Protein AF-A0A528MX85-F1 (afdb_monomer)

Sequence (55 aa):
LPKTTRIRVWDSTAELRYLVVPMRPKGTDGWSEERLADLVTRDAMIGTGLAREPA

Structure (mmCIF, N/CA/C/O backbone):
data_AF-A0A528MX85-F1
#
_entry.id   AF-A0A528MX85-F1
#
loop_
_atom_site.group_PDB
_atom_site.id
_atom_site.type_symbol
_atom_site.label_atom_id
_atom_site.label_alt_id
_atom_site.label_comp_id
_atom_site.label_asym_id
_atom_site.label_entity_id
_atom_site.label_seq_id
_atom_site.pdbx_PDB_ins_code
_atom_site.Cartn_x
_atom_site.Cartn_y
_atom_site.Cartn_z
_atom_site.occupancy
_atom_site.B_iso_or_equiv
_atom_site.auth_seq_id
_atom_site.auth_comp_id
_atom_site.auth_asym_id
_atom_site.auth_atom_id
_atom_site.pdbx_PDB_model_num
ATOM 1 N N . LEU A 1 1 ? -6.385 -9.390 -6.331 1.00 88.81 1 LEU A N 1
ATOM 2 C CA . LEU A 1 1 ? -7.245 -8.236 -6.693 1.00 88.81 1 LEU A CA 1
ATOM 3 C C . LEU A 1 1 ? -8.393 -8.727 -7.574 1.00 88.81 1 LEU A C 1
ATOM 5 O O . LEU A 1 1 ? -8.179 -9.707 -8.286 1.00 88.81 1 LEU A O 1
ATOM 9 N N . PRO A 1 2 ? -9.587 -8.110 -7.526 1.00 95.25 2 PRO A N 1
ATOM 10 C CA . PRO A 1 2 ? -10.670 -8.412 -8.464 1.00 95.25 2 PRO A CA 1
ATOM 11 C C . PRO A 1 2 ? -10.209 -8.333 -9.926 1.00 95.25 2 PRO A C 1
ATOM 13 O O . PRO A 1 2 ? -9.362 -7.511 -10.267 1.00 95.25 2 PRO A O 1
ATOM 16 N N . LYS A 1 3 ? -10.799 -9.145 -10.814 1.00 96.50 3 LYS A N 1
ATOM 17 C CA . LYS A 1 3 ? -10.425 -9.175 -12.245 1.00 96.50 3 LYS A CA 1
ATOM 18 C C . LYS A 1 3 ? -10.638 -7.838 -12.964 1.00 96.50 3 LYS A C 1
ATOM 20 O O . LYS A 1 3 ? -10.013 -7.580 -13.982 1.00 96.50 3 LYS A O 1
ATOM 25 N N . THR A 1 4 ? -11.526 -6.999 -12.439 1.00 97.19 4 THR A N 1
ATOM 26 C CA . THR A 1 4 ? -11.843 -5.670 -12.973 1.00 97.19 4 THR A CA 1
ATOM 27 C C . THR A 1 4 ? -10.867 -4.585 -12.509 1.00 97.19 4 THR A C 1
ATOM 29 O O . THR A 1 4 ? -10.936 -3.454 -12.991 1.00 97.19 4 THR A O 1
ATOM 32 N N . THR A 1 5 ? -9.950 -4.889 -11.585 1.00 95.75 5 THR A N 1
ATOM 33 C CA . THR A 1 5 ? -8.967 -3.924 -11.090 1.00 95.75 5 THR A CA 1
ATOM 34 C C . THR A 1 5 ? -7.876 -3.696 -12.132 1.00 95.75 5 THR A C 1
ATOM 36 O O . THR A 1 5 ? -7.106 -4.598 -12.456 1.00 95.75 5 THR A O 1
ATOM 39 N N . ARG A 1 6 ? -7.781 -2.465 -12.643 1.00 97.12 6 ARG A N 1
ATOM 40 C CA . ARG A 1 6 ? -6.703 -2.057 -13.549 1.00 97.12 6 ARG A CA 1
ATOM 41 C C . ARG A 1 6 ? -5.380 -1.991 -12.790 1.00 97.12 6 ARG A C 1
ATOM 43 O O . ARG A 1 6 ? -5.285 -1.291 -11.786 1.00 97.12 6 ARG A O 1
ATOM 50 N N . ILE A 1 7 ? -4.356 -2.647 -13.323 1.00 96.50 7 ILE A N 1
ATOM 51 C CA . ILE A 1 7 ? -2.989 -2.586 -12.802 1.00 96.50 7 ILE A CA 1
ATOM 52 C C . ILE A 1 7 ? -2.168 -1.659 -13.701 1.00 96.50 7 ILE A C 1
ATOM 54 O O . ILE A 1 7 ? -2.251 -1.739 -14.926 1.00 96.50 7 ILE A O 1
ATOM 58 N N . ARG A 1 8 ? -1.390 -0.765 -13.090 1.00 96.81 8 ARG A N 1
ATOM 59 C CA . ARG A 1 8 ? -0.386 0.061 -13.770 1.00 96.81 8 ARG A CA 1
ATOM 60 C C . ARG A 1 8 ? 0.957 -0.207 -13.116 1.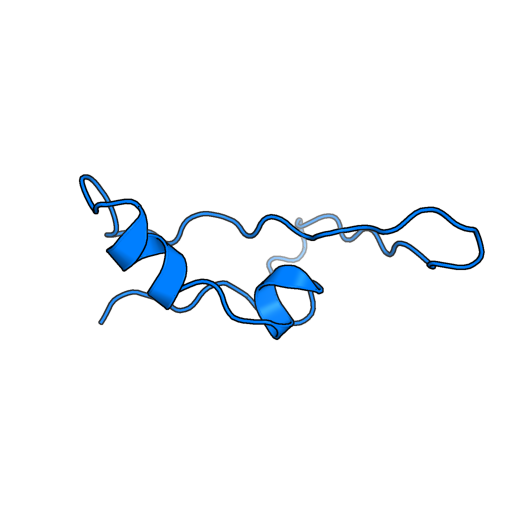00 96.81 8 ARG A C 1
ATOM 62 O O . ARG A 1 8 ? 1.056 -0.124 -11.896 1.00 96.81 8 ARG A O 1
ATOM 69 N N . VAL A 1 9 ? 1.958 -0.507 -13.931 1.00 96.12 9 VAL A N 1
ATOM 70 C CA . VAL A 1 9 ? 3.335 -0.697 -13.477 1.00 96.12 9 VAL A CA 1
ATOM 71 C C . VAL A 1 9 ? 4.130 0.524 -13.902 1.00 96.12 9 VAL A C 1
ATOM 73 O O . VAL A 1 9 ? 4.081 0.921 -15.065 1.00 96.12 9 VAL A O 1
ATOM 76 N N . TRP A 1 10 ? 4.817 1.131 -12.943 1.00 94.69 10 TRP A N 1
ATOM 77 C CA . TRP A 1 10 ? 5.740 2.228 -13.191 1.00 94.69 10 TRP A CA 1
ATOM 78 C C . TRP A 1 10 ? 7.158 1.690 -13.118 1.00 94.69 10 TRP A C 1
ATOM 80 O O . TRP A 1 10 ? 7.594 1.234 -12.064 1.00 94.69 10 TRP A O 1
ATOM 90 N N . ASP A 1 11 ? 7.859 1.741 -14.244 1.00 93.88 11 ASP A N 1
ATOM 91 C CA . ASP A 1 11 ? 9.281 1.436 -14.298 1.00 93.88 11 ASP A CA 1
ATOM 92 C C . ASP A 1 11 ? 10.072 2.713 -13.986 1.00 93.88 11 ASP A C 1
ATOM 94 O O . ASP A 1 11 ? 9.890 3.746 -14.633 1.00 93.88 11 ASP A O 1
ATOM 98 N N . SER A 1 12 ? 10.907 2.671 -12.949 1.00 88.69 12 SER A N 1
ATOM 99 C CA . SER A 1 12 ? 11.627 3.845 -12.434 1.00 88.69 12 SER A CA 1
ATOM 100 C C . SER A 1 12 ? 12.954 4.054 -13.173 1.00 88.69 12 SER A C 1
ATOM 102 O O . SER A 1 12 ? 14.010 4.151 -12.554 1.00 88.69 12 SER A O 1
ATOM 104 N N . THR A 1 13 ? 12.905 4.096 -14.506 1.00 92.19 13 THR A N 1
ATOM 105 C CA . THR A 1 13 ? 14.081 4.190 -15.396 1.00 92.19 13 THR A CA 1
ATOM 106 C C . THR A 1 13 ? 14.670 5.596 -15.518 1.00 92.19 13 THR A C 1
ATOM 108 O O . THR A 1 13 ? 15.780 5.753 -16.020 1.00 92.19 13 THR A O 1
ATOM 111 N N . ALA A 1 14 ? 13.952 6.620 -15.052 1.00 89.25 14 ALA A N 1
ATOM 112 C CA . ALA A 1 14 ? 14.396 8.012 -15.030 1.00 89.25 14 ALA A CA 1
ATOM 113 C C . ALA A 1 14 ? 14.598 8.514 -13.588 1.00 89.25 14 ALA A C 1
ATOM 115 O O . ALA A 1 14 ? 14.467 7.778 -12.609 1.00 89.25 14 ALA A O 1
ATOM 116 N N . GLU A 1 15 ? 14.911 9.797 -13.432 1.00 93.38 15 GLU A N 1
ATOM 117 C CA . GLU A 1 15 ? 15.123 10.421 -12.118 1.00 93.38 15 GLU A CA 1
ATOM 118 C C . GLU A 1 15 ? 13.839 10.542 -11.285 1.00 93.38 15 GLU A C 1
ATOM 120 O O . GLU A 1 15 ? 13.904 10.741 -10.073 1.00 93.38 15 GLU A O 1
ATOM 125 N N . LEU A 1 16 ? 12.669 10.368 -11.911 1.00 94.06 16 LEU A N 1
ATOM 126 C CA . LEU A 1 16 ? 11.393 10.362 -11.208 1.00 94.06 16 LEU A CA 1
ATOM 127 C C . LEU A 1 16 ? 11.356 9.250 -10.153 1.00 94.06 16 LEU A C 1
ATOM 129 O O . LEU A 1 16 ? 11.831 8.129 -10.354 1.00 94.06 16 LEU A O 1
ATOM 133 N N . ARG A 1 17 ? 10.772 9.580 -9.003 1.00 93.56 17 ARG A N 1
ATOM 134 C CA . ARG A 1 17 ? 10.545 8.652 -7.898 1.00 93.56 17 ARG A CA 1
ATOM 135 C C . ARG A 1 17 ? 9.055 8.600 -7.621 1.00 93.56 17 ARG A C 1
ATOM 137 O O . ARG A 1 17 ? 8.417 9.635 -7.444 1.00 93.56 17 ARG A O 1
ATOM 144 N N . TYR A 1 18 ? 8.516 7.390 -7.612 1.00 94.00 18 TYR A N 1
ATOM 145 C CA . TYR A 1 18 ? 7.104 7.142 -7.372 1.00 94.00 18 TYR A CA 1
ATOM 146 C C . TYR A 1 18 ? 6.903 6.604 -5.961 1.00 94.00 18 TYR A C 1
ATOM 148 O O . TYR A 1 18 ? 7.697 5.804 -5.470 1.00 94.00 18 TYR A O 1
ATOM 156 N N . LEU A 1 19 ? 5.805 7.025 -5.344 1.00 95.06 19 LEU A N 1
ATOM 157 C CA . LEU A 1 19 ? 5.268 6.434 -4.130 1.00 95.06 19 LEU A CA 1
ATOM 158 C C . LEU A 1 19 ? 3.849 5.962 -4.437 1.00 95.06 19 LEU A C 1
ATOM 160 O O . LEU A 1 19 ? 3.065 6.694 -5.047 1.00 95.06 19 LEU A O 1
ATOM 164 N N . VAL A 1 20 ? 3.513 4.751 -4.013 1.00 97.56 20 VAL A N 1
ATOM 165 C CA . VAL A 1 20 ? 2.135 4.269 -4.042 1.00 97.56 20 VAL A CA 1
ATOM 166 C C . VAL A 1 20 ? 1.432 4.747 -2.779 1.00 97.56 20 VAL A C 1
ATOM 168 O O . VAL A 1 20 ? 1.876 4.483 -1.667 1.00 97.56 20 VAL A O 1
ATOM 171 N N . VAL A 1 21 ? 0.311 5.443 -2.954 1.00 97.06 21 VAL A N 1
ATOM 172 C CA . VAL A 1 21 ? -0.617 5.744 -1.860 1.00 97.06 21 VAL A CA 1
ATOM 173 C C . VAL A 1 21 ? -1.654 4.618 -1.825 1.00 97.06 21 VAL A C 1
ATOM 175 O O . VAL A 1 21 ? -2.453 4.512 -2.762 1.00 97.06 21 VAL A O 1
ATOM 178 N N . PRO A 1 22 ? -1.637 3.735 -0.810 1.00 97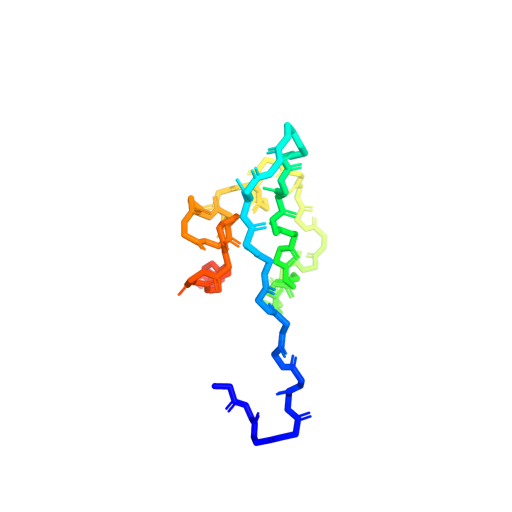.06 22 PRO A N 1
ATOM 179 C CA . PRO A 1 22 ? -2.566 2.618 -0.747 1.00 97.06 22 PRO A CA 1
ATOM 180 C C . PRO A 1 22 ? -3.992 3.099 -0.456 1.00 97.06 22 PRO A C 1
ATOM 182 O O . PRO A 1 22 ? -4.217 4.153 0.137 1.00 97.06 22 PRO A O 1
ATOM 185 N N . MET A 1 23 ? -4.975 2.289 -0.849 1.00 96.69 23 MET A N 1
ATOM 186 C CA . MET A 1 23 ? -6.367 2.517 -0.463 1.00 96.69 23 MET A CA 1
ATOM 187 C C . MET A 1 23 ? -6.512 2.419 1.060 1.00 96.69 23 MET A C 1
ATOM 189 O O . MET A 1 23 ? -5.972 1.496 1.673 1.00 96.69 23 MET A O 1
ATOM 193 N N . ARG A 1 24 ? -7.288 3.329 1.656 1.00 97.19 24 ARG A N 1
ATOM 194 C CA . ARG A 1 24 ? -7.614 3.281 3.085 1.00 97.19 24 ARG A CA 1
ATOM 195 C C . ARG A 1 24 ? -8.407 2.001 3.409 1.00 97.19 24 ARG A C 1
ATOM 197 O O . ARG A 1 24 ? -9.446 1.775 2.781 1.00 97.19 24 ARG A O 1
ATOM 204 N N . PRO A 1 25 ? -7.970 1.182 4.383 1.00 96.94 25 PRO A N 1
ATOM 205 C CA . PRO A 1 25 ? -8.728 0.019 4.837 1.00 96.94 25 PRO A CA 1
ATOM 206 C C . PRO A 1 25 ? -10.069 0.414 5.466 1.00 96.94 25 PRO A C 1
ATOM 208 O O . PRO A 1 25 ? -10.185 1.456 6.118 1.00 96.94 25 PRO A O 1
ATOM 211 N N . LYS A 1 26 ? -11.083 -0.443 5.310 1.00 96.56 26 LYS A N 1
ATOM 212 C CA . LYS A 1 26 ? -12.379 -0.284 5.993 1.00 96.56 26 LYS A CA 1
ATOM 213 C C . LYS A 1 26 ? -12.206 -0.380 7.513 1.00 96.56 26 LYS A C 1
ATOM 215 O O . LYS A 1 26 ? -11.241 -0.972 7.981 1.00 96.56 26 LYS A O 1
ATOM 220 N N . GLY A 1 27 ? -13.146 0.180 8.278 1.00 96.62 27 GLY A N 1
ATOM 221 C CA . GLY A 1 27 ? -13.119 0.118 9.747 1.00 96.62 27 GLY A CA 1
ATOM 222 C C . GLY A 1 27 ? -12.104 1.062 10.400 1.00 96.62 27 GLY A C 1
ATOM 223 O O . GLY A 1 27 ? -11.886 1.001 11.606 1.00 96.62 27 GLY A O 1
ATOM 224 N N . THR A 1 28 ? -11.491 1.951 9.616 1.00 97.62 28 THR A N 1
ATOM 225 C CA . THR A 1 28 ? -10.540 2.952 10.114 1.00 97.62 28 THR A CA 1
ATOM 226 C C . THR A 1 28 ? -11.167 4.337 10.267 1.00 97.62 28 THR A C 1
ATOM 228 O O . THR A 1 28 ? -10.445 5.315 10.441 1.00 97.62 28 THR A O 1
ATOM 231 N N . ASP A 1 29 ? -12.494 4.463 10.175 1.00 96.81 29 ASP A N 1
ATOM 232 C CA . ASP A 1 29 ? -13.201 5.743 10.275 1.00 96.81 29 ASP A CA 1
ATOM 233 C C . ASP A 1 29 ? -12.881 6.464 11.594 1.00 96.81 29 ASP A C 1
ATOM 235 O O . ASP A 1 29 ? -12.843 5.861 12.665 1.00 96.81 29 ASP A O 1
ATOM 239 N N . GLY A 1 30 ? -12.592 7.766 11.508 1.00 97.00 30 GLY A N 1
ATOM 240 C CA . GLY A 1 30 ? -12.231 8.589 12.668 1.00 97.00 30 GLY A CA 1
ATO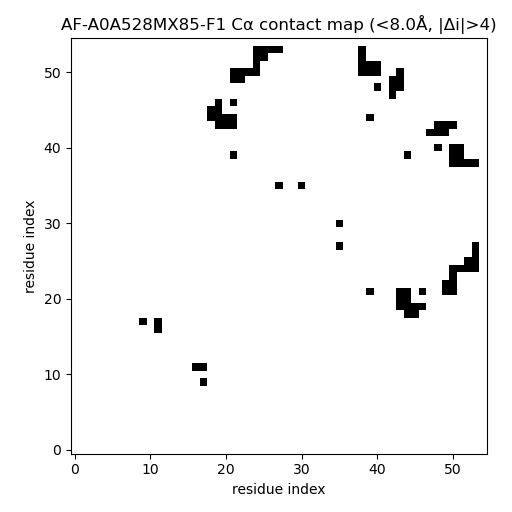M 241 C C . GLY A 1 30 ? -10.857 8.306 13.294 1.00 97.00 30 GLY A C 1
ATOM 242 O O . GLY A 1 30 ? -10.529 8.924 14.303 1.00 97.00 30 GLY A O 1
ATOM 243 N N . TRP A 1 31 ? -10.043 7.403 12.733 1.00 98.12 31 TRP A N 1
ATOM 244 C CA . TRP A 1 31 ? -8.672 7.193 13.212 1.00 98.12 31 TRP A CA 1
ATOM 245 C C . TRP A 1 31 ? -7.805 8.438 13.007 1.00 98.12 31 TRP A C 1
ATOM 247 O O . TRP A 1 31 ? -7.982 9.167 12.027 1.00 98.12 31 TRP A O 1
ATOM 257 N N . SER A 1 32 ? -6.850 8.640 13.920 1.00 98.25 32 SER A N 1
ATOM 258 C CA . SER A 1 32 ? -5.817 9.664 13.772 1.00 98.25 32 SER A CA 1
ATOM 259 C C . SER A 1 32 ? -4.831 9.301 12.663 1.00 98.25 32 SER A C 1
ATOM 261 O O . SER A 1 32 ? -4.766 8.152 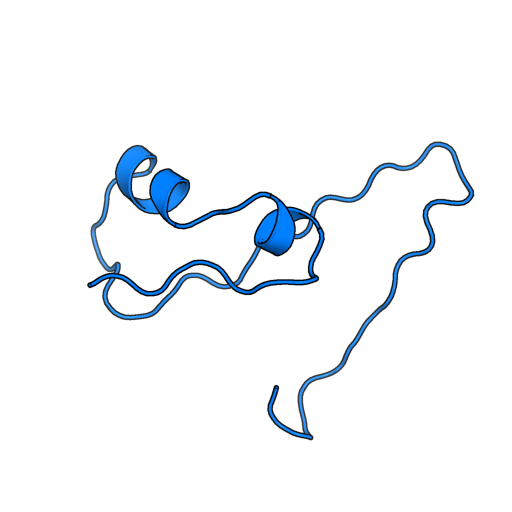12.213 1.00 98.25 32 SER A O 1
ATOM 263 N N . GLU A 1 33 ? -4.050 10.288 12.234 1.00 98.06 33 GLU A N 1
ATOM 264 C CA . GLU A 1 33 ? -3.004 10.099 11.232 1.00 98.06 33 GLU A CA 1
ATOM 265 C C . GLU A 1 33 ? -1.969 9.066 11.686 1.00 98.06 33 GLU A C 1
ATOM 267 O O . GLU A 1 33 ? -1.654 8.148 10.930 1.00 98.06 33 GLU A O 1
ATOM 272 N N . GLU A 1 34 ? -1.506 9.152 12.934 1.00 98.12 34 GLU A N 1
ATOM 273 C CA . GLU A 1 34 ? -0.487 8.253 13.485 1.00 98.12 34 GLU A CA 1
ATOM 274 C C . GLU A 1 34 ? -0.966 6.802 13.444 1.00 98.12 34 GLU A C 1
ATOM 276 O O . GLU A 1 34 ? -0.253 5.908 12.993 1.00 98.12 34 GLU A O 1
ATOM 281 N N . ARG A 1 35 ? -2.228 6.575 13.824 1.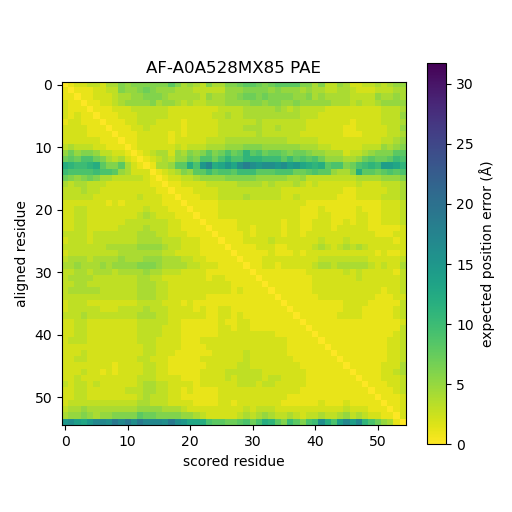00 97.69 35 ARG A N 1
ATOM 282 C CA . ARG A 1 35 ? -2.816 5.235 13.824 1.00 97.69 35 ARG A CA 1
ATOM 283 C C . ARG A 1 35 ? -3.032 4.694 12.406 1.00 97.69 35 ARG A C 1
ATOM 285 O O . ARG A 1 35 ? -2.980 3.485 12.196 1.00 97.69 35 ARG A O 1
ATOM 292 N N . LEU A 1 36 ? -3.300 5.561 11.425 1.00 97.94 36 LEU A N 1
ATOM 293 C CA . LEU A 1 36 ? -3.379 5.166 10.014 1.00 97.94 36 LEU A CA 1
ATOM 294 C C . LEU A 1 36 ? -1.995 4.834 9.445 1.00 97.94 36 LEU A C 1
ATOM 296 O O . LEU A 1 36 ? -1.878 3.886 8.665 1.00 97.94 36 LEU A O 1
ATOM 300 N N . ALA A 1 37 ? -0.958 5.574 9.843 1.00 97.38 37 ALA A N 1
ATOM 301 C CA . ALA A 1 37 ? 0.415 5.344 9.403 1.00 97.38 37 ALA A CA 1
ATOM 302 C C . A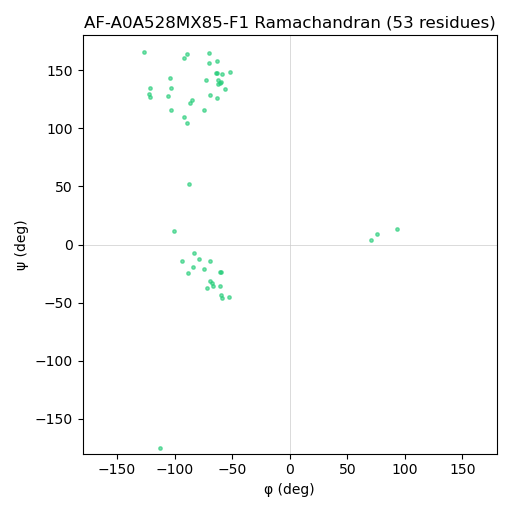LA A 1 37 ? 0.917 3.944 9.795 1.00 97.38 37 ALA A C 1
ATOM 304 O O . ALA A 1 37 ? 1.566 3.287 8.982 1.00 97.38 37 ALA A O 1
ATOM 305 N N . ASP A 1 38 ? 0.519 3.430 10.964 1.00 97.38 38 ASP A N 1
ATOM 306 C CA . ASP A 1 38 ? 0.856 2.068 11.417 1.00 97.38 38 ASP A CA 1
ATOM 307 C C . ASP A 1 38 ? 0.350 0.954 10.475 1.00 97.38 38 ASP A C 1
ATOM 309 O O . ASP A 1 38 ? 0.895 -0.159 10.447 1.00 97.38 38 ASP A O 1
ATOM 313 N N . LEU A 1 39 ? -0.688 1.233 9.677 1.00 97.75 39 LEU A N 1
ATOM 314 C CA . LEU A 1 39 ? -1.221 0.295 8.684 1.00 97.75 39 LEU A CA 1
ATOM 315 C C . LEU A 1 39 ? -0.449 0.340 7.355 1.00 97.75 39 LEU A C 1
ATOM 317 O O . LEU A 1 39 ? -0.533 -0.603 6.557 1.00 97.75 39 LEU A O 1
ATOM 321 N N . VAL A 1 40 ? 0.296 1.416 7.098 1.00 97.94 40 VAL A N 1
ATOM 322 C CA . VAL A 1 40 ? 1.016 1.644 5.843 1.00 97.94 40 VAL A CA 1
ATOM 323 C C . VAL A 1 40 ? 2.411 1.033 5.937 1.00 97.94 40 VAL A C 1
ATOM 325 O O . VAL A 1 40 ? 3.326 1.557 6.562 1.00 97.94 40 VAL A O 1
ATOM 328 N N . THR A 1 41 ? 2.590 -0.109 5.277 1.00 97.81 41 THR A N 1
ATOM 329 C CA . THR A 1 41 ? 3.890 -0.785 5.208 1.00 97.81 41 THR A CA 1
ATOM 330 C C . THR A 1 41 ? 4.715 -0.300 4.018 1.00 97.81 41 THR A C 1
ATOM 332 O O . THR A 1 41 ? 4.187 0.260 3.055 1.00 97.81 41 THR A O 1
ATOM 335 N N . ARG A 1 42 ? 6.021 -0.594 4.031 1.00 97.62 42 ARG A N 1
ATOM 336 C CA . ARG A 1 42 ? 6.902 -0.371 2.873 1.00 97.62 42 ARG A CA 1
ATOM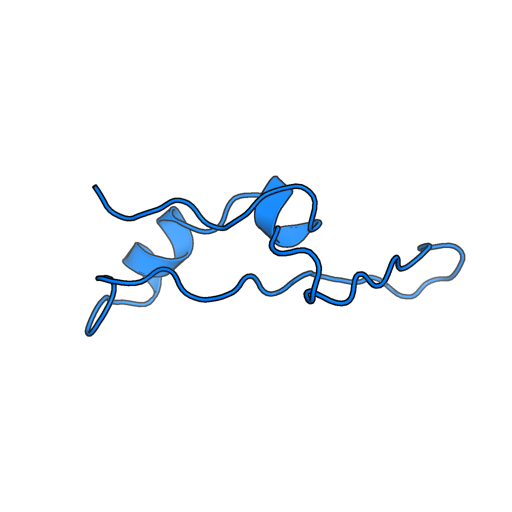 337 C C . ARG A 1 42 ? 6.346 -1.015 1.601 1.00 97.62 42 ARG A C 1
ATOM 339 O O . ARG A 1 42 ? 6.323 -0.378 0.556 1.00 97.62 42 ARG A O 1
ATOM 346 N N . ASP A 1 43 ? 5.872 -2.251 1.689 1.00 98.19 43 ASP A N 1
ATOM 347 C CA . ASP A 1 43 ? 5.367 -2.985 0.527 1.00 98.19 43 ASP A CA 1
ATOM 348 C C . ASP A 1 43 ? 4.072 -2.353 -0.012 1.00 98.19 43 ASP A C 1
ATOM 350 O O . ASP A 1 43 ? 3.868 -2.288 -1.226 1.00 98.19 43 ASP A O 1
ATOM 354 N N . ALA A 1 44 ? 3.235 -1.789 0.868 1.00 97.62 44 ALA A N 1
ATOM 355 C CA . ALA A 1 44 ? 2.072 -0.996 0.466 1.00 97.62 44 ALA A CA 1
ATOM 356 C C . ALA A 1 44 ? 2.462 0.315 -0.238 1.00 97.62 44 ALA A C 1
ATOM 358 O O . ALA A 1 44 ? 1.806 0.712 -1.199 1.00 97.62 44 ALA A O 1
ATOM 359 N N . MET A 1 45 ? 3.559 0.945 0.189 1.00 97.44 45 MET A N 1
ATOM 360 C CA . MET A 1 45 ? 4.114 2.147 -0.442 1.00 97.44 45 MET A CA 1
ATOM 361 C C . MET A 1 45 ? 4.843 1.883 -1.769 1.00 97.44 45 MET A C 1
ATOM 363 O O . MET A 1 45 ? 4.993 2.799 -2.576 1.00 97.44 45 MET A O 1
ATOM 367 N N . ILE A 1 46 ? 5.279 0.645 -2.020 1.00 97.06 46 ILE A N 1
ATOM 368 C CA . ILE A 1 46 ? 5.853 0.213 -3.308 1.00 97.06 46 ILE A CA 1
ATOM 369 C C . ILE A 1 46 ? 4.751 -0.288 -4.262 1.00 97.06 46 ILE A C 1
ATOM 371 O O . ILE A 1 46 ? 4.909 -0.233 -5.480 1.00 97.06 46 ILE A O 1
ATOM 375 N N . GLY A 1 47 ? 3.611 -0.738 -3.727 1.00 96.94 47 GLY A N 1
ATOM 376 C CA . GLY A 1 47 ? 2.488 -1.287 -4.495 1.00 96.94 47 GLY A CA 1
ATOM 377 C C . GLY A 1 47 ? 2.517 -2.807 -4.660 1.00 96.94 47 GLY A C 1
ATOM 378 O O . GLY A 1 47 ? 1.769 -3.347 -5.474 1.00 96.94 47 GLY A O 1
ATOM 379 N N . THR A 1 48 ? 3.361 -3.505 -3.897 1.00 97.50 48 THR A N 1
ATOM 380 C CA . THR A 1 48 ? 3.416 -4.977 -3.849 1.00 97.50 48 THR A CA 1
ATOM 381 C C . THR A 1 48 ? 2.560 -5.563 -2.726 1.00 97.50 48 THR A C 1
ATOM 383 O O . THR A 1 48 ? 2.260 -6.755 -2.745 1.00 97.50 48 THR A O 1
ATOM 386 N N . GLY A 1 49 ? 2.129 -4.731 -1.774 1.00 96.94 49 GLY A N 1
ATOM 387 C CA . GLY A 1 49 ? 1.203 -5.083 -0.701 1.00 96.94 49 GLY A CA 1
ATOM 388 C C . GLY A 1 49 ? 0.003 -4.139 -0.630 1.00 96.94 49 GLY A C 1
ATOM 389 O O . GLY A 1 49 ? -0.006 -3.060 -1.217 1.00 96.94 49 GLY A O 1
ATOM 390 N N . LEU A 1 50 ? -1.024 -4.546 0.113 1.00 97.12 50 LEU A N 1
ATOM 391 C CA . LEU A 1 50 ? -2.082 -3.641 0.564 1.00 97.12 50 LEU A CA 1
ATOM 392 C C . LEU A 1 50 ? -1.712 -3.085 1.947 1.00 97.12 50 LEU A C 1
ATOM 394 O O . LEU A 1 50 ? -0.885 -3.668 2.652 1.00 97.12 50 LEU A O 1
ATOM 398 N N . ALA A 1 51 ? -2.321 -1.964 2.342 1.00 97.69 51 ALA A N 1
ATOM 399 C CA . ALA A 1 51 ? -2.267 -1.530 3.736 1.00 97.69 51 ALA A CA 1
ATOM 400 C C . ALA A 1 51 ? -2.855 -2.628 4.637 1.00 97.69 51 ALA A C 1
ATOM 402 O O . ALA A 1 51 ? -3.761 -3.359 4.224 1.00 97.69 51 ALA A O 1
ATOM 403 N N . ARG A 1 52 ? -2.318 -2.765 5.851 1.00 97.69 52 ARG A N 1
ATOM 404 C CA . ARG A 1 52 ? -2.798 -3.762 6.814 1.00 97.69 52 ARG A CA 1
ATOM 405 C C . ARG A 1 52 ? -4.250 -3.472 7.172 1.00 97.69 52 ARG A C 1
ATOM 407 O O . ARG A 1 52 ? -4.634 -2.314 7.316 1.00 97.69 52 ARG A O 1
ATOM 414 N N . GLU A 1 53 ? -5.046 -4.520 7.330 1.00 96.31 5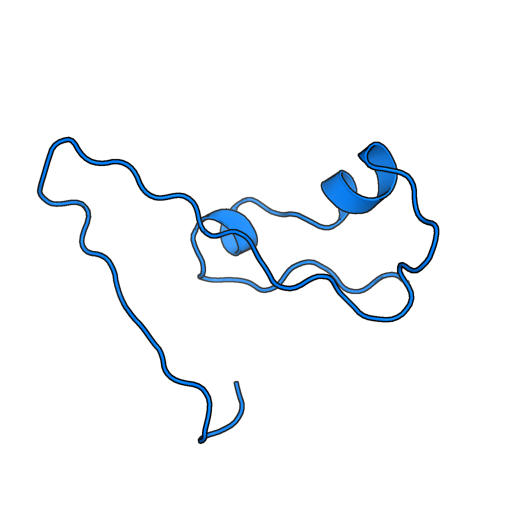3 GLU A N 1
ATOM 415 C CA . GLU A 1 53 ? -6.387 -4.361 7.878 1.00 96.31 53 GLU A CA 1
ATOM 416 C C . GLU A 1 53 ? -6.289 -4.066 9.382 1.00 96.31 53 GLU A C 1
ATOM 418 O O . GLU A 1 53 ? -5.401 -4.606 10.053 1.00 96.31 53 GLU A O 1
ATOM 423 N N . PRO A 1 54 ? -7.145 -3.180 9.916 1.00 91.69 54 PRO A N 1
ATOM 424 C CA . PRO A 1 54 ? -7.273 -3.029 11.356 1.00 91.69 54 PRO A CA 1
ATOM 425 C C . PRO A 1 54 ? -7.735 -4.361 11.965 1.00 91.69 54 PRO A C 1
ATOM 427 O O . PRO A 1 54 ? -8.575 -5.045 11.381 1.00 91.69 54 PRO A O 1
ATOM 430 N N . ALA A 1 55 ? -7.155 -4.727 13.111 1.00 78.19 55 ALA A N 1
ATOM 431 C CA . ALA A 1 55 ? -7.601 -5.876 13.898 1.00 78.19 55 ALA A CA 1
ATOM 432 C C . ALA A 1 55 ? -9.016 -5.671 14.456 1.00 78.19 55 ALA A C 1
ATOM 434 O O . ALA A 1 55 ? -9.363 -4.502 14.759 1.00 78.19 55 ALA A O 1
#

pLDDT: mean 95.82, std 3.32, range [78.19, 98.25]

Mean predicted aligned error: 2.88 Å

Solvent-accessible surface area (backbone atoms only — not comparable to full-atom values): 3813 Å² total; per-residue (Å²): 128,65,93,85,62,85,83,82,87,84,81,73,86,58,92,66,82,87,74,40,81,57,71,83,53,75,94,52,82,90,58,54,69,70,68,52,50,76,29,57,42,72,46,11,34,71,62,82,39,71,40,50,72,75,131

Nearest PDB structures (foldseek):
  3qz5-assembly2_C  TM=9.734E-01  e=2.619E-06  Pseudomonas putida
  9d5u-assembly1_A-2  TM=9.674E-01  e=6.895E-06  Pseudonocardia thermophila
  8i6n-assembly1_A-2  TM=9.668E-01  e=9.804E-06  Pseudonocardia thermophila
  9d5y-assembly1_A-2  TM=9.679E-01  e=1.277E-05  Pseudonocardia thermophila
  1ugr-assembly1_A  TM=9.653E-01  e=2.364E-05  Pseudonocardia thermophila

Secondary structure (DSSP, 8-state):
--TTPPP------SS------PPPPTT-TT--HHHHHTT--HHHHHTSSPPPPP-

Radius of gyration: 13.21 Å; Cα contacts (8 Å, |Δi|>4): 46; chains: 1; bounding box: 28×20×29 Å

Foldseek 3Di:
D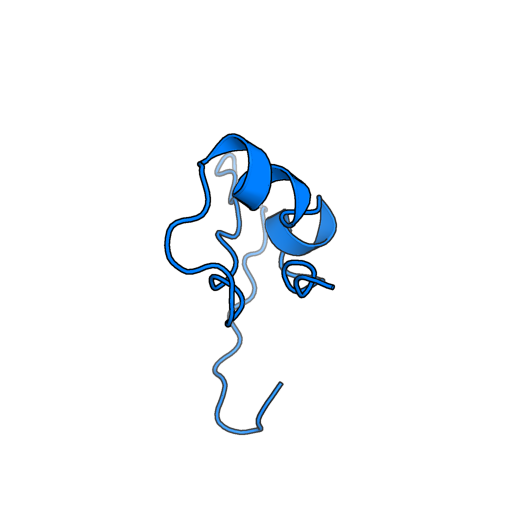PPPDDDDDDDPPDPDDAWADADQAPPCPPPDPVVSVQQCDPCCRNVNDHRHHDD